Protein AF-A0A227J5G8-F1 (afdb_monomer)

Radius of gyration: 14.76 Å; Cα contacts (8 Å, |Δi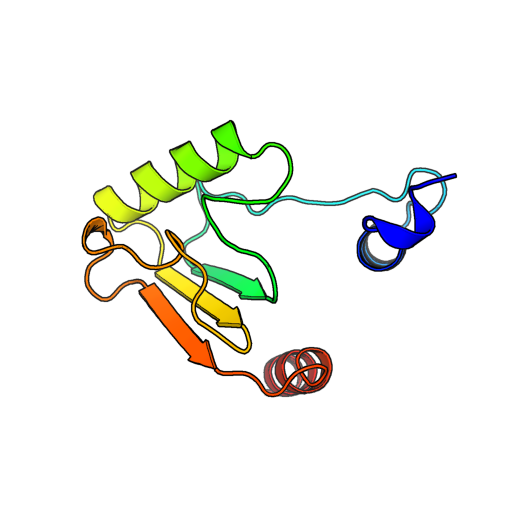|>4): 141; chains: 1; bounding box: 29×35×42 Å

Structure (mmCIF, N/CA/C/O backbone):
data_AF-A0A227J5G8-F1
#
_entry.id   AF-A0A227J5G8-F1
#
loop_
_atom_site.group_PDB
_atom_site.id
_atom_site.type_symbol
_atom_site.label_atom_id
_atom_site.label_alt_id
_atom_site.label_comp_id
_atom_site.label_asym_id
_atom_site.label_entity_id
_atom_site.label_seq_id
_atom_site.pdbx_PDB_ins_code
_atom_site.Cartn_x
_atom_site.Cartn_y
_atom_site.Cartn_z
_atom_site.occupancy
_atom_site.B_iso_or_equiv
_atom_site.auth_seq_id
_atom_site.auth_comp_id
_atom_site.auth_asym_id
_atom_site.auth_atom_id
_atom_site.pdbx_PDB_model_num
ATOM 1 N N . HIS A 1 1 ? 13.147 13.976 -19.146 1.00 67.88 1 HIS A N 1
ATOM 2 C CA . HIS A 1 1 ? 11.816 13.388 -18.881 1.00 67.88 1 HIS A CA 1
ATOM 3 C C . HIS A 1 1 ? 11.831 12.762 -17.484 1.00 67.88 1 HIS A C 1
ATOM 5 O O . HIS A 1 1 ? 12.646 11.883 -17.258 1.00 67.88 1 HIS A O 1
ATOM 11 N N . HIS A 1 2 ? 11.021 13.239 -16.527 1.00 92.00 2 HIS A N 1
ATOM 12 C CA . HIS A 1 2 ? 11.087 12.791 -15.116 1.00 92.00 2 HIS A CA 1
ATOM 13 C C . HIS A 1 2 ? 10.202 11.575 -14.769 1.00 92.00 2 HIS A C 1
ATOM 15 O O . HIS A 1 2 ? 10.337 10.993 -13.694 1.00 92.00 2 HIS A O 1
ATOM 21 N N . GLY A 1 3 ? 9.289 11.178 -15.667 1.00 87.56 3 GLY A N 1
ATOM 22 C CA . GLY A 1 3 ? 8.264 10.172 -15.366 1.00 87.56 3 GLY A CA 1
ATOM 23 C C . GLY A 1 3 ? 8.831 8.777 -15.094 1.00 87.56 3 GLY A C 1
ATOM 24 O O . GLY A 1 3 ? 8.323 8.075 -14.220 1.00 87.56 3 GLY A O 1
ATOM 25 N N . SER A 1 4 ? 9.924 8.420 -15.779 1.00 91.19 4 SER A N 1
ATOM 26 C CA . SER A 1 4 ? 10.635 7.142 -15.624 1.00 91.19 4 SER A CA 1
ATOM 27 C C . SER A 1 4 ? 11.162 6.919 -14.207 1.00 91.19 4 SER A C 1
ATOM 29 O O . SER A 1 4 ? 11.178 5.785 -13.745 1.00 91.19 4 SER A O 1
ATOM 31 N N . TYR A 1 5 ? 11.543 7.991 -13.508 1.00 91.94 5 TYR A N 1
ATOM 32 C CA . TYR A 1 5 ? 12.074 7.932 -12.143 1.00 91.94 5 TYR A CA 1
ATOM 33 C C . TYR A 1 5 ? 11.001 8.148 -11.073 1.00 91.94 5 TYR A C 1
ATOM 35 O O . TYR A 1 5 ? 11.153 7.683 -9.950 1.00 91.94 5 TYR A O 1
ATOM 43 N N . CYS A 1 6 ? 9.925 8.869 -11.401 1.00 89.81 6 CYS A N 1
ATOM 44 C CA . CYS A 1 6 ? 8.917 9.263 -10.419 1.00 89.81 6 CYS A CA 1
ATOM 45 C C . CYS A 1 6 ? 7.929 8.136 -10.083 1.00 89.81 6 CYS A C 1
ATOM 47 O O . CYS A 1 6 ? 7.617 7.922 -8.916 1.00 89.81 6 CYS A O 1
ATOM 49 N N . GLY A 1 7 ? 7.412 7.421 -11.085 1.00 90.25 7 GLY A N 1
ATOM 50 C CA . GLY A 1 7 ? 6.358 6.431 -10.830 1.00 90.25 7 GLY A CA 1
ATOM 51 C C . GLY A 1 7 ? 5.888 5.642 -12.044 1.00 90.25 7 GLY A C 1
ATOM 52 O O . GLY A 1 7 ? 4.773 5.120 -12.031 1.00 90.25 7 GLY A O 1
ATOM 53 N N . TYR A 1 8 ? 6.701 5.571 -13.103 1.00 93.12 8 TYR A N 1
ATOM 54 C CA . TYR A 1 8 ? 6.331 4.849 -14.319 1.00 93.12 8 TYR A CA 1
ATOM 55 C C . TYR A 1 8 ? 6.047 3.367 -14.056 1.00 93.12 8 TYR A C 1
ATOM 57 O O . TYR A 1 8 ? 5.058 2.866 -14.565 1.00 93.12 8 TYR A O 1
ATOM 65 N N . ALA A 1 9 ? 6.835 2.688 -13.215 1.00 92.94 9 ALA A N 1
ATOM 66 C CA . ALA A 1 9 ? 6.639 1.263 -12.931 1.00 92.94 9 ALA A CA 1
ATOM 67 C C . ALA A 1 9 ? 5.231 0.950 -12.384 1.00 92.94 9 ALA A C 1
ATOM 69 O O . ALA A 1 9 ? 4.534 0.092 -12.919 1.00 92.94 9 ALA A O 1
ATOM 70 N N . PHE A 1 10 ? 4.771 1.709 -11.381 1.00 91.81 10 PHE A N 1
ATOM 71 C CA . PHE A 1 10 ? 3.405 1.596 -10.850 1.00 91.81 10 PHE A CA 1
ATOM 72 C C . PHE A 1 10 ? 2.346 1.901 -11.921 1.00 91.81 10 PHE A C 1
ATOM 74 O O . PHE A 1 10 ? 1.346 1.196 -12.034 1.00 91.81 10 PHE A O 1
ATOM 81 N N . ARG A 1 11 ? 2.571 2.944 -12.727 1.00 93.81 11 ARG A N 1
ATOM 82 C CA . ARG A 1 11 ? 1.650 3.365 -13.790 1.00 93.81 11 ARG A CA 1
ATOM 83 C C . ARG A 1 11 ? 1.531 2.338 -14.916 1.00 93.81 11 ARG A C 1
ATOM 85 O O . ARG A 1 11 ? 0.418 2.066 -15.344 1.00 93.81 11 ARG A O 1
ATOM 92 N N . ALA A 1 12 ? 2.642 1.748 -15.344 1.00 94.75 12 ALA A N 1
ATOM 93 C CA . ALA A 1 12 ? 2.668 0.700 -16.356 1.00 94.75 12 ALA A CA 1
ATOM 94 C C . ALA A 1 12 ? 1.945 -0.560 -15.860 1.00 94.75 12 ALA A C 1
ATOM 96 O O . ALA A 1 12 ? 1.108 -1.104 -16.574 1.00 94.75 12 ALA A O 1
ATOM 97 N N . GLY A 1 13 ? 2.198 -0.977 -14.612 1.00 94.12 13 GLY A N 1
ATOM 98 C CA . GLY A 1 13 ? 1.488 -2.102 -13.997 1.00 94.12 13 GLY A CA 1
ATOM 99 C C . GLY A 1 13 ? -0.020 -1.859 -13.893 1.00 94.12 13 GLY A C 1
ATOM 100 O O . GLY A 1 13 ? -0.818 -2.706 -14.289 1.00 94.12 13 GLY A O 1
ATOM 101 N N . SER A 1 14 ? -0.424 -0.673 -13.432 1.00 94.69 14 SER A N 1
ATOM 102 C CA . SER A 1 14 ? -1.842 -0.326 -13.324 1.00 94.69 14 SER A CA 1
ATOM 103 C C . SER A 1 14 ? -2.529 -0.163 -14.685 1.00 94.69 14 SER A C 1
ATOM 105 O O . SER A 1 14 ? -3.693 -0.536 -14.817 1.00 94.69 14 SER A O 1
ATOM 107 N N . GLY A 1 15 ? -1.825 0.369 -15.687 1.00 96.56 15 GLY A N 1
ATOM 108 C CA . GLY A 1 15 ? -2.322 0.478 -17.056 1.00 96.56 15 GLY A CA 1
ATOM 109 C C . GLY A 1 15 ? -2.506 -0.891 -17.703 1.00 96.56 15 GLY A C 1
ATOM 110 O O . GLY A 1 15 ? -3.526 -1.123 -18.341 1.00 96.56 15 GLY A O 1
ATOM 111 N N . ALA A 1 16 ? -1.577 -1.827 -17.473 1.00 96.12 16 ALA A N 1
ATOM 112 C CA . ALA A 1 16 ? -1.717 -3.211 -17.922 1.00 96.12 16 ALA A CA 1
ATOM 113 C C . ALA A 1 16 ? -2.941 -3.886 -17.284 1.00 96.12 16 ALA A C 1
ATOM 115 O O . ALA A 1 16 ? -3.742 -4.492 -17.989 1.00 96.12 16 ALA A O 1
ATOM 116 N N . PHE A 1 17 ? -3.124 -3.724 -15.969 1.00 94.94 17 PHE A N 1
ATOM 117 C CA . PHE A 1 17 ? -4.280 -4.265 -15.247 1.00 94.94 17 PHE A CA 1
ATOM 118 C C . PHE A 1 17 ? -5.617 -3.705 -15.757 1.00 94.94 17 PHE A C 1
ATOM 120 O O . PHE A 1 17 ? -6.586 -4.445 -15.889 1.00 94.94 17 PHE A O 1
ATOM 127 N N . MET A 1 18 ? -5.671 -2.409 -16.074 1.00 95.31 18 MET A N 1
ATOM 128 C CA . MET A 1 18 ? -6.893 -1.749 -16.548 1.00 95.31 18 MET A CA 1
ATOM 129 C C . MET A 1 18 ? -7.066 -1.735 -18.066 1.00 95.31 18 MET A C 1
ATOM 131 O O . MET A 1 18 ? -7.999 -1.103 -18.557 1.00 95.31 18 MET A O 1
ATOM 135 N N . ASN A 1 19 ? -6.191 -2.416 -18.808 1.00 96.19 19 ASN A N 1
ATOM 136 C CA . ASN A 1 19 ? -6.198 -2.425 -20.269 1.00 96.19 19 ASN A CA 1
ATOM 137 C C . ASN A 1 19 ? -6.140 -1.006 -20.892 1.00 96.19 19 ASN A C 1
ATOM 139 O O . ASN A 1 19 ? -6.823 -0.714 -21.871 1.00 96.19 19 ASN A O 1
ATOM 143 N N . ASP A 1 20 ? -5.330 -0.113 -20.310 1.00 96.31 20 ASP A N 1
ATOM 144 C CA . ASP A 1 20 ? -5.084 1.260 -20.783 1.00 96.31 20 ASP A CA 1
ATOM 145 C C . ASP A 1 20 ? -3.608 1.649 -20.575 1.00 96.31 20 ASP A C 1
ATOM 147 O O . ASP A 1 20 ? -3.229 2.352 -19.627 1.00 96.31 20 ASP A O 1
ATOM 151 N N . LEU A 1 21 ? -2.753 1.149 -21.471 1.00 94.19 21 LEU A N 1
ATOM 152 C CA . LEU A 1 21 ? -1.316 1.449 -21.500 1.00 94.19 21 LEU A CA 1
ATOM 153 C C . LEU A 1 21 ? -0.999 2.797 -22.160 1.00 94.19 21 LEU A C 1
ATOM 155 O O . LEU A 1 21 ? 0.027 3.400 -21.842 1.00 94.19 21 LEU A O 1
ATOM 159 N N . ASP A 1 22 ? -1.893 3.307 -23.009 1.00 93.94 22 ASP A N 1
ATOM 160 C CA . ASP A 1 22 ? -1.717 4.599 -23.678 1.00 93.94 22 ASP A CA 1
ATOM 161 C C . ASP A 1 22 ? -1.740 5.744 -22.662 1.00 93.94 22 ASP A C 1
ATOM 163 O O . ASP A 1 22 ? -0.885 6.633 -22.681 1.00 93.94 22 ASP A O 1
ATOM 167 N N . LYS A 1 23 ? -2.692 5.710 -21.721 1.00 93.00 23 LYS A N 1
ATOM 168 C CA . LYS A 1 23 ? -2.808 6.734 -20.670 1.00 93.00 23 LYS A CA 1
ATOM 169 C C . LYS A 1 23 ? -2.163 6.312 -19.359 1.00 93.00 23 LYS A C 1
ATOM 171 O O . LYS A 1 23 ? -1.995 7.153 -18.470 1.00 93.00 23 LYS A O 1
ATOM 176 N N . ASN A 1 24 ? -1.779 5.040 -19.237 1.00 93.12 24 ASN A N 1
ATOM 177 C CA . ASN A 1 24 ? -1.329 4.431 -17.990 1.00 93.12 24 ASN A CA 1
ATOM 178 C C . ASN A 1 24 ? -2.308 4.746 -16.852 1.00 93.12 24 ASN A C 1
ATOM 180 O O . ASN A 1 24 ? -1.968 5.430 -15.869 1.00 93.12 24 ASN A O 1
ATOM 184 N N . ALA A 1 25 ? -3.559 4.325 -17.052 1.00 93.44 25 ALA A N 1
ATOM 185 C CA . ALA A 1 25 ? -4.616 4.538 -16.080 1.00 93.44 25 ALA A CA 1
ATOM 186 C C . ALA A 1 25 ? -4.184 3.994 -14.708 1.00 93.44 25 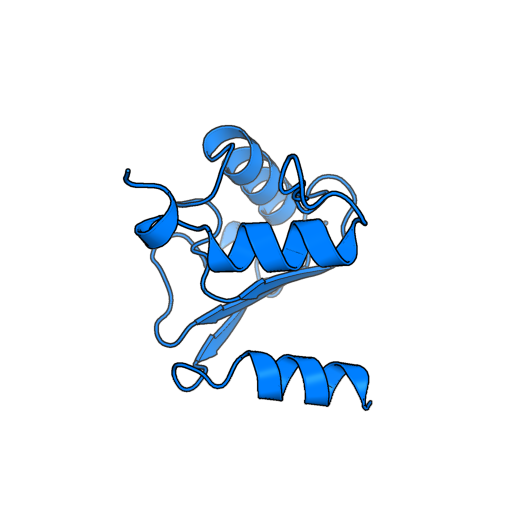ALA A C 1
ATOM 188 O O . ALA A 1 25 ? -3.493 2.980 -14.608 1.00 93.44 25 ALA A O 1
ATOM 189 N N . HIS A 1 26 ? -4.592 4.674 -13.634 1.00 91.19 26 HIS A N 1
ATOM 190 C CA . HIS A 1 26 ? -4.378 4.182 -12.274 1.00 91.19 26 HIS A CA 1
ATOM 191 C C . HIS A 1 26 ? -5.546 4.503 -11.346 1.00 91.19 26 HIS A C 1
ATOM 193 O O . HIS A 1 26 ? -6.272 5.474 -11.560 1.00 91.19 26 HIS A O 1
ATOM 199 N N . LEU A 1 27 ? -5.703 3.680 -10.310 1.00 90.00 27 LEU A N 1
ATOM 200 C CA . LEU A 1 27 ? -6.798 3.763 -9.347 1.00 90.00 27 LEU A CA 1
ATOM 201 C C . LEU A 1 27 ? -6.349 4.396 -8.028 1.00 90.00 27 LEU A C 1
ATOM 203 O O . LEU A 1 27 ? -5.157 4.567 -7.743 1.00 90.00 27 LEU A O 1
ATOM 207 N N . LYS A 1 28 ? -7.344 4.748 -7.220 1.00 90.69 28 LYS A N 1
ATOM 208 C CA . LYS A 1 28 ? -7.198 5.110 -5.812 1.00 90.69 28 LYS A CA 1
ATOM 209 C C . LYS A 1 28 ? -8.138 4.226 -5.001 1.00 90.69 28 LYS A C 1
ATOM 211 O O . LYS A 1 28 ? -9.201 3.892 -5.521 1.00 90.69 28 LYS A O 1
ATOM 216 N N . PRO A 1 29 ? -7.767 3.856 -3.768 1.00 90.88 29 PRO A N 1
ATOM 217 C CA . PRO A 1 29 ? -8.700 3.174 -2.893 1.00 90.88 29 PRO A CA 1
ATOM 218 C C . PRO A 1 29 ? -9.890 4.086 -2.580 1.00 90.88 29 PRO A C 1
ATOM 220 O O . PRO A 1 29 ? -9.735 5.305 -2.453 1.00 90.88 29 PRO A O 1
ATOM 223 N N . ASP A 1 30 ? -11.068 3.482 -2.469 1.00 93.81 30 ASP A N 1
ATOM 224 C CA . ASP A 1 30 ? -12.292 4.166 -2.070 1.00 93.81 30 ASP A CA 1
ATOM 225 C C . ASP A 1 30 ? -12.367 4.251 -0.543 1.00 93.81 30 ASP A C 1
ATOM 227 O O . ASP A 1 30 ? -13.021 3.450 0.116 1.00 93.81 30 ASP A O 1
ATOM 231 N N . PHE A 1 31 ? -11.632 5.206 0.025 1.00 93.50 31 PHE A N 1
ATOM 232 C CA . PHE A 1 31 ? -11.544 5.410 1.474 1.00 93.50 31 PHE A CA 1
ATOM 233 C C . PHE A 1 31 ? -12.893 5.639 2.166 1.00 93.50 31 PHE A C 1
ATOM 235 O O . PHE A 1 31 ? -12.954 5.489 3.380 1.00 93.50 31 PHE A O 1
ATOM 242 N N . ASP A 1 32 ? -13.930 6.040 1.426 1.00 93.88 32 ASP A N 1
ATOM 243 C CA . ASP A 1 32 ? -15.240 6.343 2.005 1.00 93.88 32 ASP A CA 1
ATOM 244 C C . ASP A 1 32 ? -16.086 5.068 2.206 1.00 93.88 32 ASP A C 1
ATOM 246 O O . ASP A 1 32 ? -17.024 5.091 2.995 1.00 93.88 32 ASP A O 1
ATOM 250 N N . ASN A 1 33 ? -15.760 3.964 1.516 1.00 95.50 33 ASN A N 1
ATOM 251 C CA . ASN A 1 33 ? -16.544 2.719 1.555 1.00 95.50 33 ASN A CA 1
ATOM 252 C C . ASN A 1 33 ? -15.716 1.451 1.827 1.00 95.50 33 ASN A C 1
ATOM 254 O O . ASN A 1 33 ? -16.287 0.397 2.093 1.00 95.50 33 ASN A O 1
ATOM 258 N N . ALA A 1 34 ? -14.388 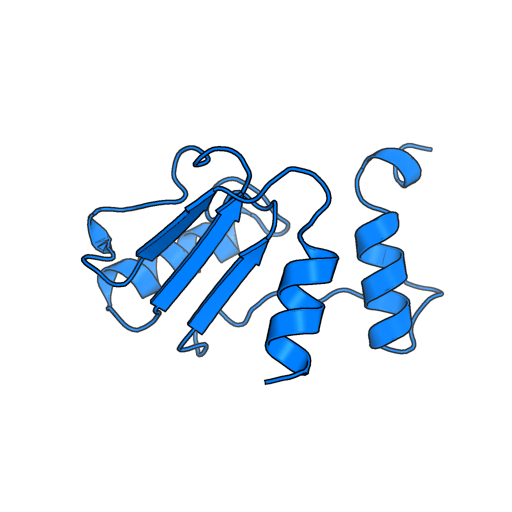1.503 1.716 1.00 96.81 34 ALA A N 1
ATOM 259 C CA . ALA A 1 34 ? -13.542 0.344 1.969 1.00 96.81 34 ALA A CA 1
ATOM 260 C C . ALA A 1 34 ? -13.488 0.010 3.467 1.00 96.81 34 ALA A C 1
ATOM 262 O O . ALA A 1 34 ? -13.141 0.860 4.279 1.00 96.81 34 ALA A O 1
ATOM 263 N N . GLU A 1 35 ? -13.728 -1.255 3.811 1.00 97.12 35 GLU A N 1
ATOM 264 C CA . GLU A 1 35 ? -13.569 -1.765 5.182 1.00 97.12 35 GLU A CA 1
ATOM 265 C C . GLU A 1 35 ? -12.109 -2.115 5.500 1.00 97.12 35 GLU A C 1
ATOM 267 O O . GLU A 1 35 ? -11.694 -2.105 6.658 1.00 97.12 35 GLU A O 1
ATOM 272 N N . TYR A 1 36 ? -11.310 -2.402 4.464 1.00 97.38 36 TYR A N 1
ATOM 273 C CA . TYR A 1 36 ? -9.900 -2.746 4.607 1.00 97.38 36 TYR A CA 1
ATOM 274 C C . TYR A 1 36 ? -9.025 -2.137 3.508 1.00 97.38 36 TYR A C 1
ATOM 276 O O . TYR A 1 36 ? -9.325 -2.268 2.320 1.00 97.38 36 TYR A O 1
ATOM 284 N N . ILE A 1 37 ? -7.899 -1.517 3.882 1.00 96.88 37 ILE A N 1
ATOM 285 C CA . ILE A 1 37 ? -6.896 -1.008 2.929 1.00 96.88 37 ILE A CA 1
ATOM 286 C C . ILE A 1 37 ? -5.490 -1.505 3.283 1.00 96.88 37 ILE A C 1
ATOM 288 O O . ILE A 1 37 ? -5.042 -1.445 4.427 1.00 96.88 37 ILE A O 1
ATOM 292 N N . ILE A 1 38 ? -4.740 -1.919 2.260 1.00 96.38 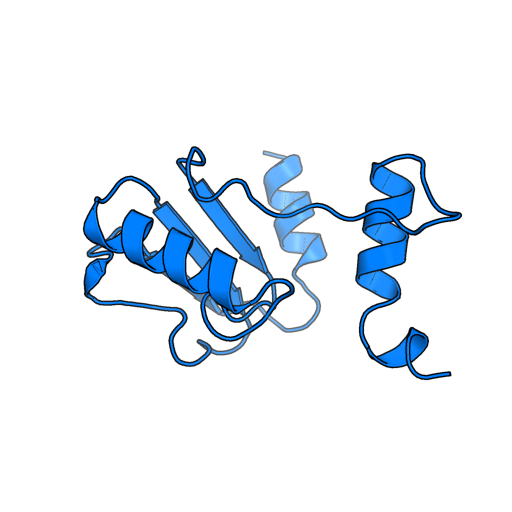38 ILE A N 1
ATOM 293 C CA . ILE A 1 38 ? -3.316 -2.247 2.373 1.00 96.38 38 ILE A CA 1
ATOM 294 C C . ILE A 1 38 ? -2.485 -1.168 1.680 1.00 96.38 38 ILE A C 1
ATOM 296 O O . ILE A 1 38 ? -2.628 -0.927 0.482 1.00 96.38 38 ILE A O 1
ATOM 300 N N . PHE A 1 39 ? -1.571 -0.549 2.424 1.00 95.44 39 PHE A N 1
ATOM 301 C CA . PHE A 1 39 ? -0.601 0.410 1.900 1.00 95.44 39 PHE A CA 1
ATOM 302 C C . PHE A 1 39 ? 0.768 -0.256 1.748 1.00 95.44 39 PHE A C 1
ATOM 304 O O . PHE A 1 39 ? 1.482 -0.428 2.732 1.00 95.44 39 PHE A O 1
ATOM 311 N N . ILE A 1 40 ? 1.163 -0.596 0.519 1.00 95.88 40 ILE A N 1
ATOM 312 C CA . ILE A 1 40 ? 2.491 -1.158 0.220 1.00 95.88 40 ILE A CA 1
ATOM 313 C C . ILE A 1 40 ? 3.417 -0.039 -0.257 1.00 95.88 40 ILE A C 1
ATOM 315 O O . ILE A 1 40 ? 3.148 0.596 -1.275 1.00 95.88 40 ILE A O 1
ATOM 319 N N . GLY A 1 41 ? 4.496 0.236 0.481 1.00 92.31 41 GLY A N 1
ATOM 320 C CA . GLY A 1 41 ? 5.512 1.230 0.094 1.00 92.31 41 GLY A CA 1
ATOM 321 C C . GLY A 1 41 ? 5.054 2.700 0.099 1.00 92.31 41 GLY A C 1
ATOM 322 O O . GLY A 1 41 ? 5.867 3.597 -0.110 1.00 92.31 41 GLY A O 1
ATOM 323 N N . MET A 1 42 ? 3.770 2.967 0.348 1.00 89.50 42 MET A N 1
ATOM 324 C CA . MET A 1 42 ? 3.178 4.303 0.427 1.00 89.50 42 MET A CA 1
ATOM 325 C C . MET A 1 42 ? 3.115 4.782 1.881 1.00 89.50 42 MET A C 1
ATOM 327 O O . MET A 1 42 ? 2.753 4.014 2.765 1.00 89.50 42 MET A O 1
ATOM 331 N N . SER A 1 43 ? 3.363 6.075 2.107 1.00 91.25 43 SER A N 1
ATOM 332 C CA . SER A 1 43 ? 3.089 6.757 3.380 1.00 91.25 43 SER A CA 1
ATOM 333 C C . SER A 1 43 ? 1.653 7.316 3.400 1.00 91.25 43 SER A C 1
ATOM 335 O O . SER A 1 43 ? 1.423 8.407 2.853 1.00 91.25 43 SER A O 1
ATOM 337 N N . PRO A 1 44 ? 0.657 6.607 3.969 1.00 90.00 44 PRO A N 1
ATOM 338 C CA . PRO A 1 44 ? -0.715 7.099 4.046 1.00 90.00 44 PRO A CA 1
ATOM 339 C C . PRO A 1 44 ? -0.796 8.433 4.790 1.00 90.00 44 PRO A C 1
ATOM 341 O O . PRO A 1 44 ? -0.057 8.686 5.737 1.00 90.00 44 PRO A O 1
ATOM 344 N N . ALA A 1 45 ? -1.688 9.312 4.333 1.00 88.50 45 ALA A N 1
ATOM 345 C CA . ALA A 1 45 ? -1.820 10.675 4.844 1.00 88.50 45 ALA A CA 1
ATOM 346 C C . ALA A 1 45 ? -0.528 11.524 4.836 1.00 88.50 45 ALA A C 1
ATOM 348 O O . ALA A 1 45 ? -0.555 12.614 5.401 1.00 88.50 45 ALA A O 1
ATOM 349 N N . GLN A 1 46 ? 0.519 11.146 4.080 1.00 90.31 46 GLN A N 1
ATOM 350 C CA . GLN A 1 46 ? 1.653 12.030 3.727 1.00 90.31 46 GLN A CA 1
ATOM 351 C C . GLN A 1 46 ? 2.027 12.039 2.231 1.00 90.31 46 GLN A C 1
ATOM 353 O O . GLN A 1 46 ? 2.607 13.008 1.746 1.00 90.31 46 GLN A O 1
ATOM 358 N N . ALA A 1 47 ? 1.700 10.979 1.489 1.00 88.88 47 ALA A N 1
ATOM 359 C CA . ALA A 1 47 ? 2.045 10.832 0.077 1.00 88.88 47 ALA A CA 1
ATOM 360 C C . ALA A 1 47 ? 0.834 10.436 -0.787 1.00 88.88 47 ALA A C 1
ATOM 362 O O . ALA A 1 47 ? -0.280 10.235 -0.302 1.00 88.88 47 ALA A O 1
ATOM 363 N N . GLY A 1 48 ? 1.063 10.316 -2.096 1.00 86.19 48 GLY A N 1
ATOM 364 C CA . GLY A 1 48 ? 0.053 9.939 -3.085 1.00 86.19 48 GLY A CA 1
ATOM 365 C C . GLY A 1 48 ? -0.647 11.131 -3.741 1.00 86.19 48 GLY A C 1
ATOM 366 O O . GLY A 1 48 ? -0.528 12.275 -3.324 1.00 86.19 48 GLY A O 1
ATOM 367 N N . ASN A 1 49 ? -1.385 10.863 -4.815 1.00 87.31 49 ASN A N 1
ATOM 368 C CA . ASN A 1 49 ? -2.077 11.888 -5.602 1.00 87.31 49 ASN A CA 1
ATOM 369 C C . ASN A 1 49 ? -3.555 11.508 -5.803 1.00 87.31 49 ASN A C 1
ATOM 371 O O . ASN A 1 49 ? -3.769 10.419 -6.329 1.00 87.31 49 ASN A O 1
ATOM 375 N N . PRO A 1 50 ? -4.554 12.329 -5.428 1.00 89.12 50 PRO A N 1
ATOM 376 C CA . PRO A 1 50 ? -4.440 13.605 -4.720 1.00 89.12 50 PRO A CA 1
ATOM 377 C C . PRO A 1 50 ? -4.183 13.404 -3.223 1.00 89.12 50 PRO A C 1
ATOM 379 O O . PRO A 1 50 ? -4.954 12.738 -2.533 1.00 89.12 50 PRO A O 1
ATOM 382 N N . PHE A 1 51 ? -3.104 14.001 -2.716 1.00 88.00 51 PHE A N 1
ATOM 383 C CA . PHE A 1 51 ? -2.660 13.819 -1.334 1.00 88.00 51 PHE A CA 1
ATOM 384 C C . PHE A 1 51 ? -3.697 14.314 -0.308 1.00 88.00 51 PHE A C 1
ATOM 386 O O . PHE A 1 51 ? -4.160 13.553 0.537 1.00 88.00 51 PHE A O 1
ATOM 393 N N . LYS A 1 52 ? -4.105 15.586 -0.414 1.00 92.69 52 LYS A N 1
ATOM 394 C CA . LYS A 1 52 ? -4.976 16.252 0.573 1.00 92.69 52 LYS A CA 1
ATOM 395 C C . LYS A 1 52 ? -6.325 15.554 0.749 1.00 92.69 52 LYS A C 1
ATOM 397 O O . LYS A 1 52 ? -6.808 15.430 1.869 1.00 92.69 52 LYS A O 1
ATOM 402 N N . ARG A 1 53 ? -6.926 15.102 -0.358 1.00 93.56 53 ARG A N 1
ATOM 403 C CA . ARG A 1 53 ? -8.215 14.398 -0.331 1.00 93.56 53 ARG A CA 1
ATOM 404 C C . ARG A 1 53 ? -8.080 13.065 0.400 1.00 93.56 53 ARG A C 1
ATOM 406 O O . ARG A 1 53 ? -8.799 12.850 1.364 1.00 93.56 53 ARG A O 1
ATOM 413 N N . GLN A 1 54 ? -7.118 12.234 -0.004 1.00 94.00 54 GLN A N 1
ATOM 414 C CA . GLN A 1 54 ? -6.891 10.930 0.626 1.00 94.00 54 GLN A CA 1
ATOM 415 C C . GLN A 1 54 ? -6.524 11.069 2.109 1.00 94.00 54 GLN A C 1
ATOM 417 O O . GLN A 1 54 ? -7.004 10.302 2.933 1.00 94.00 54 GLN A O 1
ATOM 422 N N . ALA A 1 55 ? -5.727 12.080 2.473 1.00 94.12 55 ALA A N 1
ATOM 423 C CA . ALA A 1 55 ? -5.397 12.357 3.870 1.00 94.12 55 ALA A CA 1
ATOM 424 C C . ALA A 1 55 ? -6.641 12.689 4.708 1.00 94.12 55 ALA A C 1
ATOM 426 O O . ALA A 1 55 ? -6.763 12.198 5.826 1.00 94.12 55 ALA A O 1
ATOM 427 N N . ARG A 1 56 ? -7.576 13.482 4.163 1.00 95.75 56 ARG A N 1
ATOM 428 C CA . ARG A 1 56 ? -8.844 13.801 4.834 1.00 95.75 56 ARG A CA 1
ATOM 429 C C . ARG A 1 56 ? -9.740 12.572 4.975 1.00 95.75 56 ARG A C 1
ATOM 431 O O . ARG A 1 56 ? -10.260 12.349 6.058 1.00 95.75 56 ARG A O 1
ATOM 438 N N . GLN A 1 57 ? -9.901 11.786 3.912 1.00 96.19 57 GLN A N 1
ATOM 439 C CA . GLN A 1 57 ? -10.747 10.590 3.950 1.00 96.19 57 GLN A CA 1
A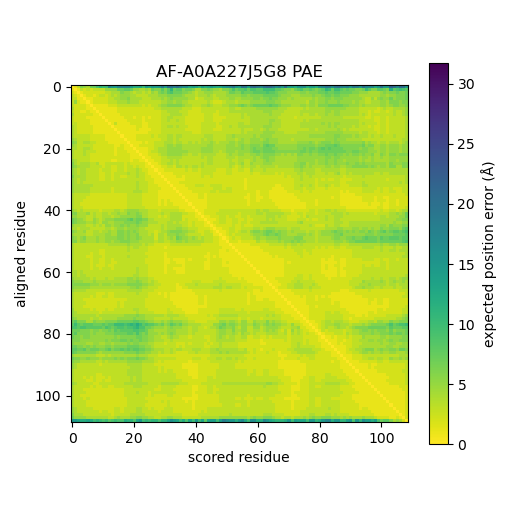TOM 440 C C . GLN A 1 57 ? -10.198 9.559 4.944 1.00 96.19 57 GLN A C 1
ATOM 442 O O . GLN A 1 57 ? -10.934 9.075 5.793 1.00 96.19 57 GLN A O 1
ATOM 447 N N . LEU A 1 58 ? -8.883 9.317 4.937 1.00 95.50 58 LEU A N 1
ATOM 448 C CA . LEU A 1 58 ? -8.256 8.443 5.927 1.00 95.50 58 LEU A CA 1
ATOM 449 C C . LEU A 1 58 ? -8.393 8.987 7.356 1.00 95.50 58 LEU A C 1
ATOM 451 O O . LEU A 1 58 ? -8.581 8.210 8.285 1.00 95.50 58 LEU A O 1
ATOM 455 N N . ALA A 1 59 ? -8.278 10.303 7.560 1.00 95.62 59 ALA A N 1
ATOM 456 C CA . ALA A 1 59 ? -8.479 10.897 8.879 1.00 95.62 59 ALA A CA 1
ATOM 457 C C . ALA A 1 59 ? -9.905 10.659 9.398 1.00 95.62 59 ALA A C 1
ATOM 459 O O . ALA A 1 59 ? -10.049 10.237 10.541 1.00 95.62 59 ALA A O 1
ATOM 460 N N . ASN A 1 60 ? -10.920 10.857 8.550 1.00 96.94 60 ASN A N 1
ATOM 461 C CA . ASN A 1 60 ? -12.314 10.565 8.886 1.00 96.94 60 ASN A CA 1
ATOM 462 C C . ASN A 1 60 ? -12.511 9.078 9.213 1.00 96.94 60 ASN A C 1
ATOM 464 O O . ASN A 1 60 ? -13.004 8.752 10.288 1.00 96.94 60 ASN A O 1
ATOM 468 N N . ALA A 1 61 ? -12.039 8.183 8.342 1.00 96.56 61 ALA A N 1
ATOM 469 C CA . ALA A 1 61 ? -12.210 6.742 8.509 1.00 96.56 61 ALA A CA 1
ATOM 470 C C . ALA A 1 61 ? -11.531 6.205 9.783 1.00 96.56 61 ALA A C 1
ATOM 472 O O . ALA A 1 61 ? -12.069 5.335 10.465 1.00 96.56 61 ALA A O 1
ATOM 473 N N . ARG A 1 62 ? -10.378 6.780 10.166 1.00 95.44 62 ARG A N 1
ATOM 474 C CA . ARG A 1 62 ? -9.725 6.496 11.454 1.00 95.44 62 ARG A CA 1
ATOM 475 C C . ARG A 1 62 ? -10.636 6.863 12.623 1.00 95.44 62 ARG A C 1
ATOM 477 O O . ARG A 1 62 ? -10.829 6.040 13.503 1.00 95.44 62 ARG A O 1
ATOM 484 N N . THR A 1 63 ? -11.187 8.078 12.626 1.00 96.00 63 THR A N 1
ATOM 485 C CA . THR A 1 63 ? -12.019 8.572 13.737 1.00 96.00 63 THR A CA 1
ATOM 486 C C . THR A 1 63 ? -13.391 7.914 13.821 1.00 96.00 63 THR A C 1
ATOM 488 O O . THR A 1 63 ? -13.924 7.770 14.914 1.00 96.00 63 THR A O 1
ATOM 491 N N . GLU A 1 64 ? -13.967 7.529 12.685 1.00 96.06 64 GLU A N 1
ATOM 492 C CA . GLU A 1 64 ? -15.265 6.851 12.619 1.00 96.06 64 GLU A CA 1
ATOM 493 C C . GLU A 1 64 ? -15.148 5.355 12.938 1.00 96.06 64 GLU A C 1
ATOM 495 O O . GLU A 1 64 ? -16.147 4.720 13.266 1.00 96.06 64 GLU A O 1
ATOM 500 N N . GLY A 1 65 ? -13.939 4.789 12.851 1.00 95.44 65 GLY A N 1
ATOM 501 C CA . GLY A 1 65 ? -13.703 3.356 13.020 1.00 95.44 65 GLY A CA 1
ATOM 502 C C . GLY A 1 65 ? -14.205 2.506 11.848 1.00 95.44 65 GLY A C 1
ATOM 503 O O . GLY A 1 65 ? -14.327 1.296 12.001 1.00 95.44 65 GLY A O 1
ATOM 504 N N . SER A 1 66 ? -14.489 3.117 10.693 1.00 95.38 66 SER A N 1
ATOM 505 C CA . SER A 1 66 ? -15.067 2.464 9.507 1.00 95.38 66 SER A C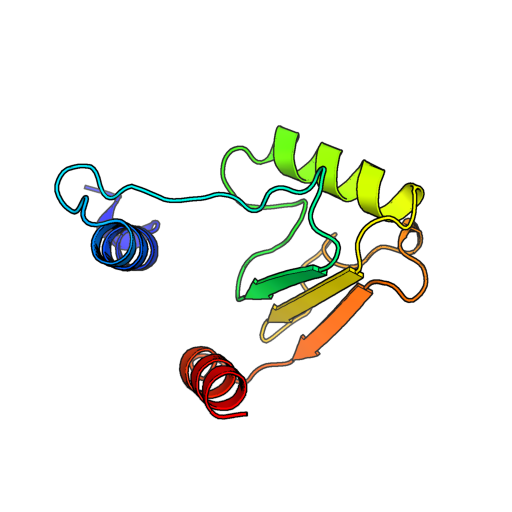A 1
ATOM 506 C C . SER A 1 66 ? -14.052 1.725 8.629 1.00 95.38 66 SER A C 1
ATOM 508 O O . SER A 1 66 ? -14.447 0.996 7.725 1.00 95.38 66 SER A O 1
ATOM 510 N N . LEU A 1 67 ? -12.753 1.888 8.898 1.00 97.06 67 LEU A N 1
ATOM 511 C CA . LEU A 1 67 ? -11.671 1.314 8.103 1.00 97.06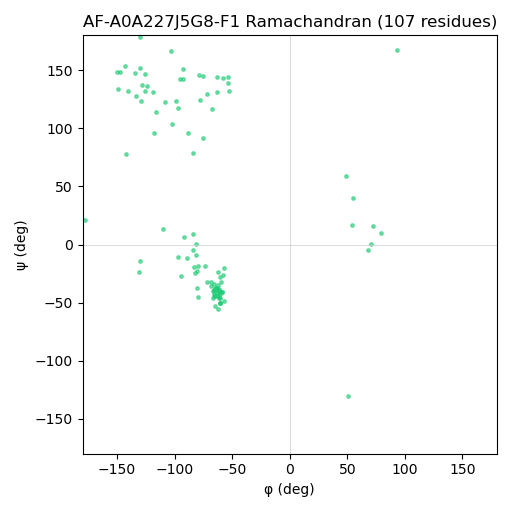 67 LEU A CA 1
ATOM 512 C C . LEU A 1 67 ? -10.610 0.663 8.993 1.00 97.06 67 LEU A C 1
ATOM 514 O O . LEU A 1 67 ? -10.017 1.323 9.851 1.00 97.06 67 LEU A O 1
ATOM 518 N N . GLU A 1 68 ? -10.281 -0.589 8.690 1.00 97.56 68 GLU A N 1
ATOM 519 C CA . GLU A 1 68 ? -9.030 -1.219 9.097 1.00 97.56 68 GLU A CA 1
ATOM 520 C C . GLU A 1 68 ? -7.958 -1.050 8.017 1.00 97.56 68 GLU A C 1
ATOM 522 O O . GLU A 1 68 ? -8.224 -1.107 6.817 1.00 97.56 68 GLU A O 1
ATOM 527 N N . TYR A 1 69 ? -6.702 -0.836 8.408 1.00 96.94 69 TYR A N 1
ATOM 528 C CA . TYR A 1 69 ? -5.635 -0.755 7.418 1.00 96.94 69 TYR A CA 1
ATOM 529 C C . TYR A 1 69 ? -4.285 -1.273 7.897 1.00 96.94 69 TYR A C 1
ATOM 531 O O . TYR A 1 69 ? -3.896 -1.135 9.058 1.00 96.94 69 TYR A O 1
ATOM 539 N N . THR A 1 70 ? -3.528 -1.821 6.949 1.00 97.31 70 THR A N 1
ATOM 540 C CA . THR A 1 70 ? -2.171 -2.315 7.188 1.00 97.31 70 THR A CA 1
ATOM 541 C C . THR A 1 70 ? -1.161 -1.566 6.337 1.00 97.31 70 THR A C 1
ATOM 543 O O . THR A 1 70 ? -1.322 -1.405 5.128 1.00 97.31 70 THR A O 1
ATOM 546 N N . ILE A 1 71 ? -0.091 -1.117 6.982 1.00 96.75 71 ILE A N 1
ATOM 547 C CA . ILE A 1 71 ? 1.048 -0.449 6.359 1.00 96.75 71 ILE A CA 1
ATOM 548 C C . ILE A 1 71 ? 2.156 -1.484 6.183 1.00 96.75 71 ILE A C 1
ATOM 550 O O . ILE A 1 71 ? 2.600 -2.091 7.154 1.00 96.75 71 ILE A O 1
ATOM 554 N N . ILE A 1 72 ? 2.624 -1.674 4.956 1.00 97.62 72 ILE A N 1
ATOM 555 C CA . ILE A 1 72 ? 3.660 -2.644 4.603 1.00 97.62 72 ILE A CA 1
ATOM 556 C C . ILE A 1 72 ? 4.847 -1.869 4.046 1.00 97.62 72 ILE A C 1
ATOM 558 O O . ILE A 1 72 ? 4.884 -1.481 2.875 1.00 97.62 72 ILE A O 1
ATOM 562 N N . THR A 1 73 ? 5.814 -1.601 4.917 1.00 97.00 73 THR A N 1
ATOM 563 C CA . THR A 1 73 ? 6.997 -0.786 4.616 1.00 97.00 73 THR A CA 1
ATOM 564 C C . THR A 1 73 ? 8.182 -1.245 5.469 1.00 97.00 73 THR A C 1
ATOM 566 O O . THR A 1 73 ? 7.966 -1.655 6.608 1.00 97.00 73 THR A O 1
ATOM 569 N N . PRO A 1 74 ? 9.439 -1.145 4.989 1.00 96.94 74 PRO A N 1
ATOM 570 C CA . PRO A 1 74 ? 10.615 -1.541 5.779 1.00 96.94 74 PRO A CA 1
ATOM 571 C C . PRO A 1 74 ? 10.791 -0.753 7.087 1.00 96.94 74 PRO A C 1
ATOM 573 O O . PRO A 1 74 ? 11.342 -1.264 8.057 1.00 96.94 74 PRO A O 1
ATOM 576 N N . SER A 1 75 ? 10.310 0.490 7.122 1.00 95.19 75 SER A N 1
ATOM 577 C CA . SER A 1 75 ? 10.236 1.345 8.308 1.00 95.19 75 SER A CA 1
ATOM 578 C C . SER A 1 75 ? 8.864 2.012 8.372 1.00 95.19 75 SER A C 1
ATOM 580 O O . SER A 1 75 ? 8.268 2.297 7.330 1.00 95.19 75 SER A O 1
ATOM 582 N N . LEU A 1 76 ? 8.344 2.255 9.577 1.00 94.25 76 LEU A N 1
ATOM 583 C CA . LEU A 1 76 ? 7.054 2.921 9.755 1.00 94.25 76 LEU A CA 1
ATOM 584 C C . LEU A 1 76 ? 7.156 4.388 9.296 1.00 94.25 76 LEU A C 1
ATOM 586 O O . LEU A 1 76 ? 7.901 5.154 9.915 1.00 94.25 76 LEU A O 1
ATOM 590 N N . P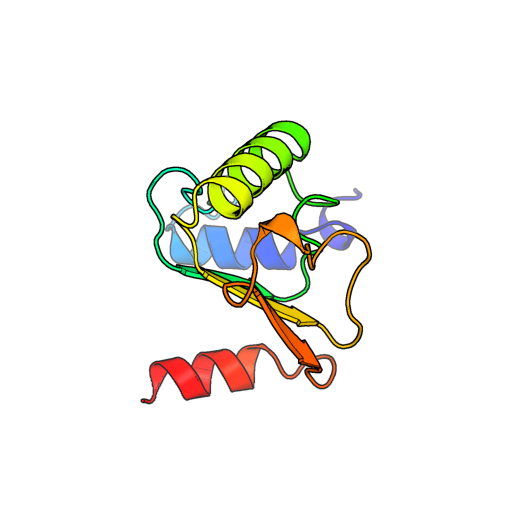RO A 1 77 ? 6.427 4.823 8.252 1.00 90.31 77 PRO A N 1
ATOM 591 C CA . PRO A 1 77 ? 6.513 6.201 7.802 1.00 90.31 77 PRO A CA 1
ATOM 592 C C . PRO A 1 77 ? 5.753 7.130 8.753 1.00 90.31 77 PRO A C 1
ATOM 594 O O . PRO A 1 77 ? 4.693 6.783 9.286 1.00 90.31 77 PRO A O 1
ATOM 597 N N . ALA A 1 78 ? 6.267 8.347 8.935 1.00 86.19 78 ALA A N 1
ATOM 598 C CA . ALA A 1 78 ? 5.627 9.357 9.774 1.00 86.19 78 ALA A CA 1
ATOM 599 C C . ALA A 1 78 ? 4.161 9.592 9.356 1.00 86.19 78 ALA A C 1
ATOM 601 O O . ALA A 1 78 ? 3.835 9.599 8.170 1.00 86.19 78 ALA A O 1
ATOM 602 N N . GLY A 1 79 ? 3.264 9.746 10.335 1.00 83.69 79 GLY A N 1
ATOM 603 C CA . GLY A 1 79 ? 1.831 9.992 10.105 1.00 83.69 79 GLY A CA 1
ATOM 604 C C . GLY A 1 79 ? 1.027 8.806 9.545 1.00 83.69 79 GLY A C 1
ATOM 605 O O . GLY A 1 79 ? -0.186 8.930 9.333 1.00 83.69 79 GLY A O 1
ATOM 606 N N . SER A 1 80 ? 1.670 7.654 9.321 1.00 89.00 80 SER A N 1
ATOM 607 C CA . SER A 1 80 ? 1.007 6.479 8.745 1.00 89.00 80 SER A CA 1
ATOM 608 C C . SER A 1 80 ? 0.198 5.695 9.781 1.00 89.00 80 SER A C 1
ATOM 610 O O . SER A 1 80 ? -0.914 5.257 9.486 1.00 89.00 80 SER A O 1
ATOM 612 N N . SER A 1 81 ? 0.694 5.590 11.015 1.00 89.12 81 SER A N 1
ATOM 613 C CA . SER A 1 81 ? -0.084 5.126 12.174 1.00 89.12 81 SER A CA 1
ATOM 614 C C . SER A 1 81 ? -0.707 6.319 12.911 1.00 89.12 81 SER A C 1
ATOM 616 O O . SER A 1 81 ? -0.180 7.434 12.862 1.00 89.12 81 SER A O 1
ATOM 618 N N . SER A 1 82 ? -1.853 6.105 13.556 1.00 92.19 82 SER A N 1
ATOM 619 C CA . SER A 1 82 ? -2.560 7.136 14.316 1.00 92.19 82 SER A CA 1
ATOM 620 C C . SER A 1 82 ? -3.320 6.529 15.489 1.00 92.19 82 SER A C 1
ATOM 622 O O . SER A 1 82 ? -4.080 5.585 15.298 1.00 92.19 82 SER A O 1
ATOM 624 N N . LEU A 1 83 ? -3.196 7.134 16.675 1.00 92.38 83 LEU A N 1
ATOM 625 C CA . LEU A 1 83 ? -4.001 6.764 17.848 1.00 92.38 83 LEU A CA 1
ATOM 626 C C . LEU A 1 83 ? -5.508 6.894 17.593 1.00 92.38 83 LEU A C 1
ATOM 628 O O . LEU A 1 83 ? -6.291 6.181 18.207 1.00 92.38 83 LEU A O 1
ATOM 632 N N . ALA A 1 84 ? -5.913 7.766 16.663 1.00 93.69 84 ALA A N 1
ATOM 633 C CA . ALA A 1 84 ? -7.314 7.926 16.290 1.00 93.69 84 ALA A CA 1
ATOM 634 C C . ALA A 1 84 ? -7.919 6.652 15.684 1.00 93.69 84 ALA A C 1
ATOM 636 O O . ALA A 1 84 ? -9.125 6.497 15.751 1.00 93.69 84 ALA A O 1
ATOM 637 N N . ALA A 1 85 ? -7.102 5.755 15.115 1.00 94.31 85 ALA A N 1
ATOM 638 C CA . ALA A 1 85 ? -7.580 4.494 14.552 1.00 94.31 85 ALA A CA 1
ATOM 639 C C . ALA A 1 85 ? -7.731 3.374 15.599 1.00 94.31 85 ALA A C 1
ATOM 641 O O . ALA A 1 85 ? -8.133 2.276 15.235 1.00 94.31 85 ALA A O 1
ATOM 642 N N . GLY A 1 86 ? -7.337 3.593 16.861 1.00 92.88 86 GLY A N 1
ATOM 643 C CA . GLY A 1 86 ? -7.254 2.517 17.855 1.00 92.88 86 GLY A CA 1
ATOM 644 C C . GLY A 1 86 ? -6.452 1.315 17.336 1.00 92.88 86 GLY A C 1
ATOM 645 O O . GLY A 1 86 ? -5.371 1.485 16.766 1.00 92.88 86 GLY A O 1
ATOM 646 N N . ASP A 1 87 ? -7.028 0.119 17.476 1.00 94.19 87 ASP A N 1
ATOM 647 C CA . ASP A 1 87 ? -6.443 -1.152 17.024 1.00 94.19 87 ASP A CA 1
ATOM 648 C C . ASP A 1 87 ? -6.649 -1.431 15.518 1.00 94.19 87 ASP A C 1
ATOM 650 O O . ASP A 1 87 ? -6.167 -2.439 14.994 1.00 94.19 87 ASP A O 1
ATOM 654 N N . ASN A 1 88 ? -7.310 -0.518 14.793 1.00 96.38 88 ASN A N 1
ATOM 655 C CA . ASN A 1 88 ? -7.640 -0.668 13.371 1.00 96.38 88 ASN A CA 1
ATOM 656 C C . ASN A 1 88 ? -6.485 -0.261 12.441 1.00 96.38 88 ASN A C 1
ATOM 658 O O . ASN A 1 88 ? -6.663 -0.167 11.226 1.00 96.38 88 ASN A O 1
ATOM 662 N N . ASN A 1 89 ? -5.286 -0.006 12.975 1.00 95.56 89 ASN A N 1
ATOM 663 C CA . ASN A 1 89 ? -4.087 0.159 12.159 1.00 95.56 89 ASN A CA 1
ATOM 664 C C . ASN A 1 89 ? -2.979 -0.806 12.573 1.00 95.56 89 ASN A C 1
ATOM 666 O O . ASN A 1 89 ? -2.701 -0.990 13.755 1.00 95.56 89 ASN A O 1
ATOM 670 N N . ARG A 1 90 ? -2.325 -1.414 11.581 1.00 96.00 90 ARG A N 1
ATOM 671 C CA . ARG A 1 90 ? -1.194 -2.328 11.788 1.00 96.00 90 ARG A CA 1
ATOM 672 C C . ARG A 1 90 ? -0.027 -1.943 10.890 1.00 96.00 90 ARG A C 1
ATOM 674 O O . ARG A 1 90 ? -0.211 -1.387 9.806 1.00 96.00 90 ARG A O 1
ATOM 681 N N . TRP A 1 91 ? 1.186 -2.260 11.329 1.00 96.88 91 TRP A N 1
ATOM 682 C CA . TRP A 1 91 ? 2.400 -2.096 10.533 1.00 96.88 91 TRP A CA 1
ATOM 683 C C . TRP A 1 91 ? 3.167 -3.413 10.446 1.00 96.88 91 TRP A C 1
ATOM 685 O O . TRP A 1 91 ? 3.396 -4.072 11.459 1.00 96.88 91 TRP A O 1
ATOM 695 N N . ILE A 1 92 ? 3.566 -3.778 9.227 1.00 97.38 92 ILE A N 1
ATOM 696 C CA . ILE A 1 92 ? 4.364 -4.963 8.922 1.00 97.38 92 ILE A CA 1
ATOM 697 C C . ILE A 1 92 ? 5.712 -4.509 8.334 1.00 97.38 92 ILE A C 1
ATOM 699 O O . ILE A 1 92 ? 5.736 -3.956 7.225 1.00 97.38 92 ILE A O 1
ATOM 703 N N . PRO A 1 93 ? 6.841 -4.753 9.032 1.00 97.31 93 PRO A N 1
ATOM 704 C CA . PRO A 1 93 ? 8.175 -4.428 8.537 1.00 97.31 93 PRO A CA 1
ATOM 705 C C . PRO A 1 93 ? 8.616 -5.433 7.466 1.00 97.31 93 PRO A C 1
ATOM 707 O O . PRO A 1 93 ? 9.193 -6.479 7.763 1.00 97.31 93 PRO A O 1
ATOM 710 N N . ILE A 1 94 ? 8.334 -5.131 6.198 1.00 98.12 94 ILE A N 1
ATOM 711 C CA . ILE A 1 94 ? 8.708 -6.009 5.084 1.00 98.12 94 ILE A CA 1
ATOM 712 C C . ILE A 1 94 ? 10.190 -5.864 4.714 1.00 98.12 94 ILE A C 1
ATOM 714 O O . ILE A 1 94 ? 10.751 -4.765 4.737 1.00 98.12 94 ILE A O 1
ATOM 718 N N . LYS A 1 95 ? 10.826 -6.965 4.295 1.00 98.31 95 LYS A N 1
ATOM 719 C CA . LYS A 1 95 ? 12.144 -6.903 3.658 1.00 98.31 95 LYS A CA 1
ATOM 720 C C . LYS A 1 95 ? 12.034 -6.108 2.340 1.00 98.31 95 LYS A C 1
ATOM 722 O O . LYS A 1 95 ? 11.136 -6.380 1.543 1.00 98.31 95 LYS A O 1
ATOM 727 N N . PRO A 1 96 ? 12.918 -5.128 2.074 1.00 97.81 96 PRO A N 1
ATOM 728 C CA . PRO A 1 96 ? 12.876 -4.376 0.822 1.00 97.81 96 PRO A CA 1
ATOM 729 C C . PRO A 1 96 ? 12.884 -5.293 -0.411 1.00 97.81 96 PRO A C 1
ATOM 731 O O . PRO A 1 96 ? 13.701 -6.210 -0.495 1.00 97.81 96 PRO A O 1
ATOM 734 N N . GLY A 1 97 ? 11.979 -5.032 -1.359 1.00 96.62 97 GLY A N 1
ATOM 735 C CA . GLY A 1 97 ? 11.864 -5.773 -2.621 1.00 96.62 97 GLY A CA 1
ATOM 736 C C . GLY A 1 97 ? 11.153 -7.128 -2.535 1.00 96.62 97 GLY A C 1
ATOM 737 O O . GLY A 1 97 ? 11.207 -7.886 -3.499 1.00 96.62 97 GLY A O 1
ATOM 738 N N . THR A 1 98 ? 10.512 -7.469 -1.409 1.00 98.12 98 THR A N 1
ATOM 739 C CA . THR A 1 98 ? 9.779 -8.743 -1.254 1.00 98.12 98 THR A CA 1
ATOM 740 C C . THR A 1 98 ? 8.258 -8.581 -1.190 1.00 98.12 98 THR A C 1
ATOM 742 O O . THR A 1 98 ? 7.553 -9.518 -0.823 1.00 98.12 98 THR A O 1
ATOM 745 N N . ASP A 1 99 ? 7.729 -7.412 -1.541 1.00 97.38 99 ASP A N 1
ATOM 746 C CA . ASP A 1 99 ? 6.295 -7.104 -1.552 1.00 97.38 99 ASP A CA 1
ATOM 747 C C . ASP A 1 99 ? 5.512 -7.934 -2.574 1.00 97.38 99 ASP A C 1
ATOM 749 O O . ASP A 1 99 ? 4.429 -8.422 -2.261 1.00 97.38 99 ASP A O 1
ATOM 753 N N . SER A 1 100 ? 6.088 -8.205 -3.747 1.00 96.25 100 SER A N 1
ATOM 754 C CA . SER A 1 100 ? 5.450 -9.094 -4.727 1.00 96.25 100 SER A CA 1
ATOM 755 C C . SER A 1 100 ? 5.310 -10.528 -4.205 1.00 96.25 100 SER A C 1
ATOM 757 O O . SER A 1 100 ? 4.286 -11.162 -4.436 1.00 96.25 100 SER A O 1
ATOM 759 N N . ALA A 1 101 ? 6.298 -11.035 -3.457 1.00 97.88 101 ALA A N 1
ATOM 760 C CA . ALA A 1 101 ? 6.218 -12.366 -2.850 1.00 97.88 101 ALA A CA 1
ATOM 761 C C . ALA A 1 101 ? 5.113 -12.437 -1.784 1.00 97.88 101 ALA A C 1
ATOM 763 O O . ALA A 1 101 ? 4.384 -13.423 -1.725 1.00 97.88 101 ALA A O 1
ATOM 764 N N . LEU A 1 102 ? 4.952 -11.374 -0.986 1.00 97.50 102 LEU A N 1
ATOM 765 C CA . LEU A 1 102 ? 3.854 -11.260 -0.029 1.00 97.50 102 LEU A CA 1
ATOM 766 C C . LEU A 1 102 ? 2.490 -11.292 -0.729 1.00 97.50 102 LEU A C 1
ATOM 768 O O . LEU A 1 102 ? 1.636 -12.087 -0.352 1.00 97.50 102 LEU A O 1
ATOM 772 N N . VAL A 1 103 ? 2.296 -10.465 -1.761 1.00 96.75 103 VAL A N 1
ATOM 773 C CA . VAL A 1 103 ? 1.025 -10.402 -2.500 1.00 96.75 103 VAL A CA 1
ATOM 774 C C . VAL A 1 103 ? 0.717 -11.732 -3.192 1.00 96.75 103 VAL A C 1
ATOM 776 O O . VAL A 1 103 ? -0.415 -12.199 -3.128 1.00 96.75 103 VAL A O 1
ATOM 779 N N . LEU A 1 104 ? 1.710 -12.388 -3.799 1.00 97.88 104 LEU A N 1
ATOM 780 C CA . LEU A 1 104 ? 1.526 -13.718 -4.391 1.00 97.88 104 LEU A CA 1
ATOM 781 C C . LEU A 1 104 ? 1.161 -14.775 -3.341 1.00 97.88 104 LEU A C 1
ATOM 783 O O . LEU A 1 104 ? 0.316 -15.623 -3.611 1.00 97.88 104 LEU A O 1
ATOM 787 N N . GLY A 1 105 ? 1.747 -14.702 -2.143 1.00 97.75 105 GLY 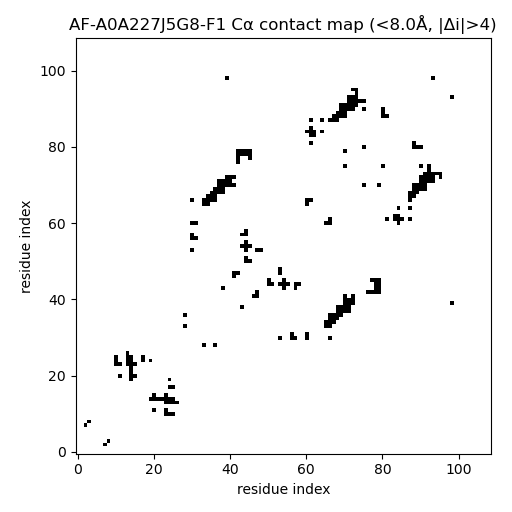A N 1
ATOM 788 C CA . GLY A 1 105 ? 1.369 -15.558 -1.017 1.00 97.75 105 GLY A CA 1
ATOM 789 C C . GLY A 1 105 ? -0.072 -15.330 -0.556 1.00 97.75 105 GLY A C 1
ATOM 790 O O . GLY A 1 105 ? -0.771 -16.294 -0.276 1.00 97.75 105 GLY A O 1
ATOM 791 N N . MET A 1 106 ? -0.544 -14.077 -0.539 1.00 97.31 106 MET A N 1
ATOM 792 C CA . MET A 1 106 ? -1.946 -13.762 -0.235 1.00 97.31 106 MET A CA 1
ATOM 793 C C . MET A 1 106 ? -2.912 -14.284 -1.301 1.00 97.31 106 MET A C 1
ATOM 795 O O . MET A 1 106 ? -3.987 -14.747 -0.958 1.00 97.31 106 MET A O 1
ATOM 799 N N . ILE A 1 107 ? -2.546 -14.196 -2.585 1.00 96.69 107 ILE A N 1
ATOM 800 C CA . ILE A 1 107 ? -3.380 -14.683 -3.699 1.00 96.69 107 ILE A CA 1
ATOM 801 C C . ILE A 1 107 ? -3.480 -16.214 -3.699 1.00 96.69 107 ILE A C 1
ATOM 803 O O . ILE A 1 107 ? -4.479 -16.769 -4.146 1.00 96.69 107 ILE A O 1
ATOM 807 N N . GLN A 1 108 ? -2.427 -16.901 -3.256 1.00 96.88 108 GLN A N 1
ATOM 808 C CA . GLN A 1 108 ? -2.369 -18.361 -3.214 1.00 96.88 108 GLN A CA 1
ATOM 809 C C . GLN A 1 108 ? -3.235 -18.977 -2.102 1.00 96.88 108 GLN A C 1
ATOM 811 O O . GLN A 1 108 ? -3.499 -20.180 -2.162 1.00 96.88 108 GLN A O 1
ATOM 816 N N . TRP A 1 109 ? -3.625 -18.185 -1.101 1.00 87.00 109 TRP A N 1
ATOM 817 C CA . TRP A 1 109 ? -4.381 -18.617 0.074 1.00 87.00 109 TRP A CA 1
ATOM 818 C C . TRP A 1 109 ? -5.889 -18.472 -0.137 1.00 87.00 109 TRP A C 1
ATOM 820 O O . TRP A 1 109 ? -6.606 -19.441 0.199 1.00 87.00 109 TRP A O 1
#

Secondary structure (DSSP, 8-state):
--HHHHTHHHHHHHHHHTT-TTTT------TTT-SEEEEES--TTTSSSSHHHHHHHHHHHHHHT--EEEEE-SSPPTTTS-GGGGGGEEEE-PPTT-HHHHHHHHHH-

InterPro domains:
  IPR050612 Prokaryotic Molybdopterin Oxidoreductases [PTHR43742] (1-109)

Mean predicted aligned error: 3.27 Å

Nearest PDB structures (foldseek):
  3dfz-assembly1_B  TM=5.395E-01  e=1.149E-02  Priestia megaterium
  6y87-assembly2_B  TM=5.633E-01  e=1.042E-01  Pseudomonas aeruginosa
  2br4-assembly1_C  TM=5.215E-01  e=2.757E-01  Streptomyces clavuligerus
  2pr7-assembly2_B  TM=4.366E-01  e=6.837E-01  Corynebacterium glutamicum ATCC 13032
  5iy6-assembly1_3  TM=4.015E-01  e=1.489E+00  Homo sapiens

Solvent-accessible surface area (backbone atoms only — not comparable to full-atom values): 6428 Å² total; per-residue (Å²): 133,66,55,78,80,72,51,38,69,64,28,51,54,36,0,58,75,68,75,31,68,91,76,30,43,75,86,75,84,57,56,91,76,40,56,67,49,79,34,72,78,56,37,49,64,73,46,70,87,67,36,72,62,52,29,49,38,49,52,50,22,22,66,71,64,58,35,35,37,40,38,38,29,67,60,88,48,75,70,49,69,54,79,63,29,58,86,36,53,47,77,45,75,42,66,88,94,44,61,67,60,53,53,52,53,61,72,73,106

Foldseek 3Di:
DCCVPPQVVVLCVQCVVVVHNVRSDHDDDPLQQDQEEEAEPDQQLPDDPVNVVRVVSVLVCLQVLSHAYEYEELDRDPPSDDVSNPVSYYYDNDDPPCVVVVVVVVVVD

pLDDT: mean 93.83, std 4.08, range [67.88, 98.31]

Organism: Vibrio parahaemolyticus (NCBI:txid670)

Sequence (109 aa):
HHGSYCGYAFRAGSGAFMNDLDKNAHLKPDFDNAEYIIFIGMSPAQAGNPFKRQARQLANARTEGSLEYTIITPSLPAGSSSLAAGDNNRWIPIKPGTDSALVLGMIQW